Protein AF-A0A7C5WPY4-F1 (afdb_monomer_lite)

Radius of gyration: 27.89 Å; chains: 1; bounding box: 79×37×70 Å

Secondary structure (DSSP, 8-state):
-------------------PPPPP---------SSEEEEE--TT--SEEEEEEEEETTEEEEEEEETTTTEE-SS-SEEEE---SSS-S-------TTHHHH--

Structure (mmCIF, N/CA/C/O backbone):
data_AF-A0A7C5WPY4-F1
#
_entry.id   AF-A0A7C5WPY4-F1
#
loop_
_atom_site.group_PDB
_atom_site.id
_atom_site.type_symbol
_atom_site.label_atom_id
_atom_site.label_alt_id
_atom_site.label_comp_id
_atom_site.label_asym_id
_atom_site.label_entity_id
_atom_site.label_seq_id
_atom_site.pdbx_PDB_ins_code
_atom_site.Cartn_x
_atom_site.Cartn_y
_atom_site.Cartn_z
_atom_site.occupancy
_atom_site.B_iso_or_equiv
_atom_site.auth_seq_id
_atom_site.auth_comp_id
_atom_site.auth_asym_id
_atom_site.auth_atom_id
_atom_site.pdbx_PDB_model_num
ATOM 1 N N . MET A 1 1 ? -65.749 11.915 56.834 1.00 47.38 1 MET A N 1
ATOM 2 C CA . MET A 1 1 ? -66.134 12.862 55.763 1.00 47.38 1 MET A CA 1
ATOM 3 C C . MET A 1 1 ? -64.972 13.811 55.539 1.00 47.38 1 MET A C 1
ATOM 5 O O . MET A 1 1 ? -64.67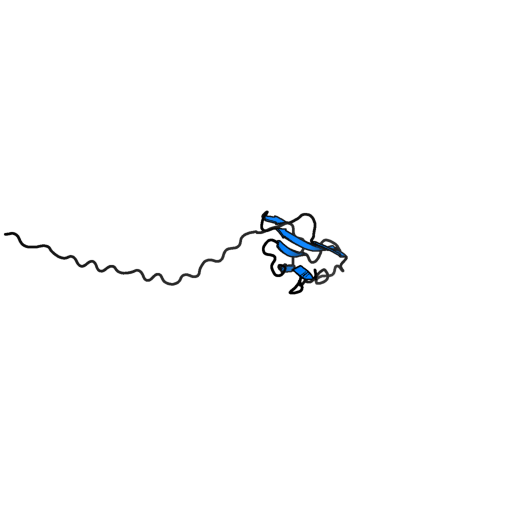8 14.554 56.456 1.00 47.38 1 MET A O 1
ATOM 9 N N . ASN A 1 2 ? -64.277 13.716 54.400 1.00 35.31 2 ASN A N 1
ATOM 10 C CA . ASN A 1 2 ? -63.643 14.848 53.713 1.00 35.31 2 ASN A CA 1
ATOM 11 C C . ASN A 1 2 ? -63.151 14.389 52.335 1.00 35.31 2 ASN A C 1
ATOM 13 O O . ASN A 1 2 ? -62.134 13.722 52.183 1.00 35.31 2 ASN A O 1
ATOM 17 N N . ARG A 1 3 ? -63.985 14.726 51.351 1.00 50.50 3 ARG A N 1
ATOM 18 C CA . ARG A 1 3 ? -63.739 14.723 49.908 1.00 50.50 3 ARG A CA 1
ATOM 19 C C . ARG A 1 3 ? -62.783 15.902 49.677 1.00 50.50 3 ARG A C 1
ATOM 21 O O . ARG A 1 3 ? -62.982 16.953 50.276 1.00 50.50 3 ARG A O 1
ATOM 28 N N . THR A 1 4 ? -61.714 15.813 48.901 1.00 49.97 4 THR A N 1
ATOM 29 C CA . THR A 1 4 ? -61.710 15.928 47.436 1.00 49.97 4 THR A CA 1
ATOM 30 C C . THR A 1 4 ? -60.226 15.895 47.041 1.00 49.97 4 THR A C 1
ATOM 32 O O . THR A 1 4 ? -59.456 16.654 47.625 1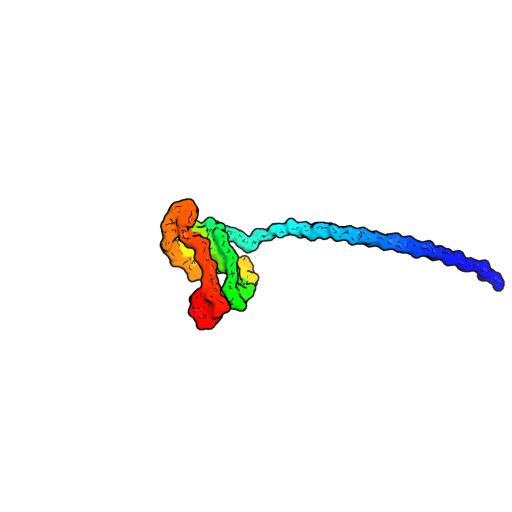.00 49.97 4 THR A O 1
ATOM 35 N N . LEU A 1 5 ? -59.801 15.053 46.094 1.00 46.09 5 LEU A N 1
ATOM 36 C CA . LEU A 1 5 ? -58.475 15.172 45.471 1.00 46.09 5 LEU A CA 1
ATOM 37 C C . LEU A 1 5 ? -58.656 15.651 44.029 1.00 46.09 5 LEU A C 1
ATOM 39 O O . LEU A 1 5 ? -59.303 14.985 43.224 1.00 46.09 5 LEU A O 1
ATOM 43 N N . CYS A 1 6 ? -58.096 16.824 43.733 1.00 45.16 6 CYS A N 1
ATOM 44 C CA . CYS A 1 6 ? -57.965 17.366 42.387 1.00 45.16 6 CYS A CA 1
ATOM 45 C C . CYS A 1 6 ? -56.985 16.503 41.584 1.00 45.16 6 CYS A C 1
ATOM 47 O O . CYS A 1 6 ? -55.814 16.397 41.946 1.00 45.16 6 CYS A O 1
ATOM 49 N N . ALA A 1 7 ? -57.446 15.907 40.486 1.00 47.69 7 ALA A N 1
ATOM 50 C CA . ALA A 1 7 ? -56.570 15.270 39.514 1.00 47.69 7 ALA A CA 1
ATOM 51 C C . ALA A 1 7 ? -55.988 16.349 38.589 1.00 47.69 7 ALA A C 1
ATOM 53 O O . ALA A 1 7 ? -56.710 16.966 37.808 1.00 47.69 7 ALA A O 1
ATOM 54 N N . VAL A 1 8 ? -54.682 16.594 38.695 1.00 50.81 8 VAL A N 1
ATOM 55 C CA . VAL A 1 8 ? -53.932 17.420 37.744 1.00 50.81 8 VAL A CA 1
ATOM 56 C C . VAL A 1 8 ? -53.517 16.516 36.588 1.00 50.81 8 VAL A C 1
ATOM 58 O O . VAL A 1 8 ? -52.711 15.605 36.763 1.00 50.81 8 VAL A O 1
ATOM 61 N N . ILE A 1 9 ? -54.086 16.743 35.406 1.00 56.25 9 ILE A N 1
ATOM 62 C CA . ILE A 1 9 ? -53.647 16.088 34.172 1.00 56.25 9 ILE A CA 1
ATOM 63 C C . ILE A 1 9 ? -52.380 16.811 33.701 1.00 56.25 9 ILE A C 1
ATOM 65 O O . ILE A 1 9 ? -52.445 17.934 33.207 1.00 56.25 9 ILE A O 1
ATOM 69 N N . MET A 1 10 ? -51.221 16.173 33.872 1.00 48.12 10 MET A N 1
ATOM 70 C CA . MET A 1 10 ? -49.978 16.584 33.217 1.00 48.12 10 MET A CA 1
ATOM 71 C C . MET A 1 10 ? -49.995 16.086 31.772 1.00 48.12 10 MET A C 1
ATOM 73 O O . MET A 1 10 ? -49.833 14.895 31.514 1.00 48.12 10 MET A O 1
ATOM 77 N N . VAL A 1 11 ? -50.179 17.001 30.822 1.00 60.91 11 VAL A N 1
ATOM 78 C CA . VAL A 1 11 ? -49.880 16.732 29.414 1.00 60.91 11 VAL A CA 1
ATOM 79 C C . VAL A 1 11 ? -48.367 16.838 29.249 1.00 60.91 11 VAL A C 1
ATOM 81 O O . VAL A 1 11 ? -47.807 17.932 29.251 1.00 60.91 11 VAL A O 1
ATOM 84 N N . ALA A 1 12 ? -47.694 15.695 29.137 1.00 57.25 12 ALA A N 1
ATOM 85 C CA . ALA A 1 12 ? -46.298 15.656 28.732 1.00 57.25 12 ALA A CA 1
ATOM 86 C C . ALA A 1 12 ? -46.216 15.989 27.234 1.00 57.25 12 ALA A C 1
ATOM 88 O O . ALA A 1 12 ? -46.564 15.170 26.384 1.00 57.25 12 ALA A O 1
ATOM 89 N N . ALA A 1 13 ? -45.779 17.205 26.905 1.00 61.78 13 ALA A N 1
ATOM 90 C CA . ALA A 1 13 ? -45.394 17.561 25.547 1.00 61.78 13 ALA A CA 1
ATOM 91 C C . ALA A 1 13 ? -44.102 16.805 25.201 1.00 61.78 13 ALA A C 1
ATOM 93 O O . ALA A 1 13 ? -43.012 17.194 25.616 1.00 61.78 13 ALA A O 1
ATOM 94 N N . GLY A 1 14 ? -44.229 15.683 24.490 1.00 57.97 14 GLY A N 1
ATOM 95 C CA . GLY A 1 14 ? -43.084 14.965 23.945 1.00 57.97 14 GLY A CA 1
ATOM 96 C C . GLY A 1 14 ? -42.357 15.851 22.938 1.00 57.97 14 GLY A C 1
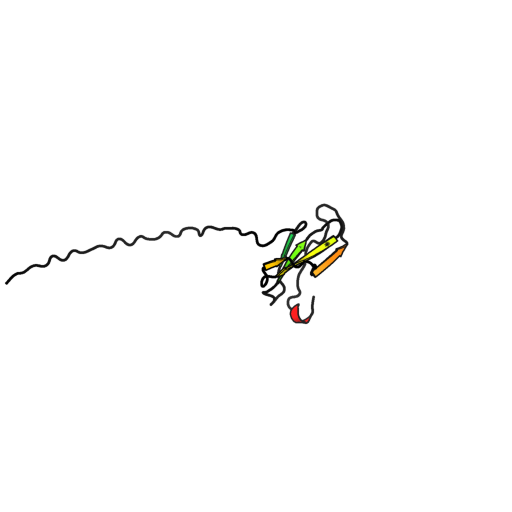ATOM 97 O O . GLY A 1 14 ? -42.942 16.274 21.941 1.00 57.97 14 GLY A O 1
ATOM 98 N N . THR A 1 15 ? -41.088 16.153 23.194 1.00 60.94 15 THR A N 1
ATOM 99 C CA . THR A 1 15 ? -40.224 16.790 22.204 1.00 60.94 15 THR A CA 1
ATOM 100 C C . THR A 1 15 ? -39.989 15.797 21.068 1.00 60.94 15 THR A C 1
ATOM 102 O O . THR A 1 15 ? -39.355 14.759 21.243 1.00 60.94 15 THR A O 1
ATOM 105 N N . LEU A 1 16 ? -40.516 16.098 19.880 1.00 56.50 16 LEU A N 1
ATOM 106 C CA . LEU A 1 16 ? -40.128 15.391 18.665 1.00 56.50 16 LEU A CA 1
ATOM 107 C C . LEU A 1 16 ? -38.683 15.793 18.354 1.00 56.50 16 LEU A C 1
ATOM 109 O O . LEU A 1 16 ? -38.424 16.886 17.843 1.00 56.50 16 LEU A O 1
ATOM 113 N N . ALA A 1 17 ? -37.732 14.933 18.717 1.00 63.72 17 ALA A N 1
ATOM 114 C CA . ALA A 1 17 ? -36.356 15.065 18.270 1.00 63.72 17 ALA A CA 1
ATOM 115 C C . ALA A 1 17 ? -36.348 14.963 16.737 1.00 63.72 17 ALA A C 1
ATOM 117 O O . ALA A 1 17 ? -36.620 13.909 16.164 1.00 63.72 17 ALA A O 1
ATOM 118 N N . HIS A 1 18 ? -36.101 16.092 16.077 1.00 61.66 18 HIS A N 1
ATOM 119 C CA . HIS A 1 18 ? -35.917 16.154 14.634 1.00 61.66 18 HIS A CA 1
ATOM 120 C C . HIS A 1 18 ? -34.561 15.525 14.288 1.00 61.66 18 HIS A C 1
ATOM 122 O O . HIS A 1 18 ? -33.577 15.759 14.991 1.00 61.66 18 HIS A O 1
ATOM 128 N N . GLY A 1 19 ? -34.515 14.718 13.224 1.00 62.81 19 GLY A N 1
ATOM 129 C CA . GLY A 1 19 ? -33.303 14.038 12.765 1.00 62.81 19 GLY A CA 1
ATOM 130 C C . GLY A 1 19 ? -32.190 15.029 12.425 1.00 62.81 19 GLY A C 1
ATOM 131 O O . GLY A 1 19 ? -32.221 15.668 11.377 1.00 62.81 19 GLY A O 1
ATOM 132 N N . GLY A 1 20 ? -31.217 15.164 13.324 1.00 71.19 20 GLY A N 1
ATOM 133 C CA . GLY A 1 20 ? -29.987 15.905 13.076 1.00 71.19 20 GLY A CA 1
ATOM 134 C C . GLY A 1 20 ? -29.012 15.068 12.252 1.00 71.19 20 GLY A C 1
ATOM 135 O O . GLY A 1 20 ? -28.854 13.872 12.495 1.00 71.19 20 GLY A O 1
ATOM 136 N N . THR A 1 21 ? -28.344 15.693 11.285 1.00 78.12 21 THR A N 1
ATOM 137 C CA . THR A 1 21 ? -27.218 15.085 10.570 1.00 78.12 21 THR A CA 1
ATOM 138 C C . THR A 1 21 ? -26.120 14.738 11.574 1.00 78.12 21 THR A C 1
ATOM 140 O O . THR A 1 21 ? -25.640 15.621 12.285 1.00 78.12 21 THR A O 1
ATOM 143 N N . ALA A 1 22 ? -25.718 13.465 11.641 1.00 84.25 22 ALA A N 1
ATOM 144 C CA . ALA A 1 22 ? -24.580 13.058 12.458 1.00 84.25 22 ALA A CA 1
ATOM 145 C C . ALA A 1 22 ? -23.319 13.804 11.973 1.00 84.25 22 ALA A C 1
ATOM 147 O O . ALA A 1 22 ? -23.027 13.764 10.773 1.00 84.25 22 ALA A O 1
ATOM 148 N N . PRO A 1 23 ? -22.587 14.511 12.854 1.00 86.38 23 PRO A N 1
ATOM 149 C CA . PRO A 1 23 ? -21.386 15.224 12.446 1.00 86.38 23 PRO A CA 1
ATOM 150 C C . PRO A 1 23 ? -20.322 14.223 11.987 1.00 86.38 23 PRO A C 1
ATOM 152 O O . PRO A 1 23 ? -20.038 13.244 12.675 1.00 86.38 23 PRO A O 1
ATOM 155 N N . LEU A 1 24 ? -19.731 14.481 10.820 1.00 92.69 24 LEU A N 1
ATOM 156 C CA . LEU A 1 24 ? -18.585 13.727 10.324 1.00 92.69 24 LEU A CA 1
ATOM 157 C C . LEU A 1 24 ? -17.300 14.363 10.857 1.00 92.69 24 LEU A C 1
ATOM 159 O O . LEU A 1 24 ? -17.133 15.582 10.799 1.00 92.69 24 LEU A O 1
ATOM 163 N N . GLY A 1 25 ? -16.400 13.526 11.363 1.00 93.50 25 GLY A N 1
ATOM 164 C CA . GLY A 1 25 ? -15.069 13.916 11.816 1.00 93.50 25 GLY A CA 1
ATOM 165 C C . GLY A 1 25 ? -13.986 13.130 11.087 1.00 93.50 25 GLY A C 1
ATOM 166 O O . GLY A 1 25 ? -14.260 12.123 10.436 1.00 93.50 25 GLY A O 1
ATOM 167 N N . THR A 1 26 ? -12.748 13.596 11.207 1.00 95.12 26 THR A N 1
ATOM 168 C CA . THR A 1 26 ? -11.565 12.919 10.669 1.00 95.12 26 THR A CA 1
ATOM 169 C C . THR A 1 26 ? -10.547 12.716 11.775 1.00 95.12 26 THR A C 1
ATOM 171 O O . THR A 1 26 ? -10.317 13.626 12.570 1.00 95.12 26 THR A O 1
ATOM 174 N N . GLU A 1 27 ? -9.889 11.565 11.771 1.00 95.50 27 GLU A N 1
ATOM 175 C CA . GLU A 1 27 ? -8.779 11.249 12.663 1.00 95.50 27 GLU A CA 1
ATOM 176 C C . GLU A 1 27 ? -7.534 10.926 11.835 1.00 95.50 27 GLU A C 1
ATOM 178 O O . GLU A 1 27 ? -7.615 10.299 10.775 1.00 95.50 27 GLU A O 1
ATOM 183 N N . LEU A 1 28 ? -6.371 11.377 12.306 1.00 96.00 28 LEU A N 1
ATOM 184 C CA . LEU A 1 28 ? -5.105 11.027 11.679 1.00 96.00 28 LEU A CA 1
ATOM 185 C C . LEU A 1 28 ? -4.730 9.589 12.054 1.00 96.00 28 LEU A C 1
ATOM 187 O O . LEU A 1 28 ? -4.273 9.343 13.163 1.00 96.00 28 LEU A O 1
ATOM 191 N N . VAL A 1 29 ? -4.864 8.662 11.104 1.00 96.31 29 VAL A N 1
ATOM 192 C CA . VAL A 1 29 ? -4.517 7.243 11.309 1.00 96.31 29 VAL A CA 1
ATOM 193 C C . VAL A 1 29 ? -3.004 7.014 11.256 1.00 96.31 29 VAL A C 1
ATOM 195 O O . VAL A 1 29 ? -2.440 6.292 12.072 1.00 96.31 29 VAL A O 1
ATOM 198 N N . THR A 1 3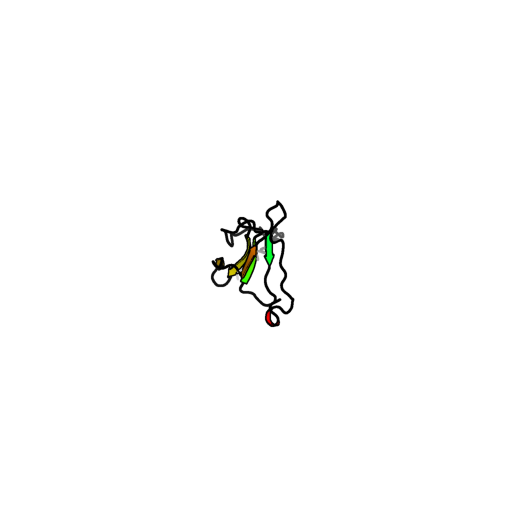0 ? -2.316 7.618 10.283 1.00 97.44 30 THR A N 1
ATOM 199 C CA . THR A 1 30 ? -0.862 7.488 10.142 1.00 97.44 30 THR A CA 1
ATOM 200 C C . THR A 1 30 ? -0.261 8.638 9.334 1.00 97.44 30 THR A C 1
ATOM 202 O O . THR A 1 30 ? -0.963 9.338 8.602 1.00 97.44 30 THR A O 1
ATOM 205 N N . SER A 1 31 ? 1.049 8.840 9.461 1.00 96.94 31 SER A N 1
ATOM 206 C CA . SER A 1 31 ? 1.821 9.851 8.727 1.00 96.94 31 SER A CA 1
ATOM 207 C C . SER A 1 31 ? 3.168 9.274 8.264 1.00 96.94 31 SER A C 1
ATOM 209 O O . SER A 1 31 ? 3.446 8.095 8.466 1.00 96.94 31 SER A O 1
ATOM 211 N N . GLY A 1 32 ? 4.004 10.079 7.599 1.00 96.25 32 GLY A N 1
ATOM 212 C CA . GLY A 1 32 ? 5.316 9.630 7.107 1.00 96.25 32 GLY A CA 1
ATOM 213 C C . GLY A 1 32 ? 5.285 8.866 5.776 1.00 96.25 32 GLY A C 1
ATOM 214 O O . GLY A 1 32 ? 6.292 8.276 5.391 1.00 96.25 32 GLY A O 1
ATOM 215 N N . LEU A 1 33 ? 4.154 8.893 5.065 1.00 98.25 33 LEU A N 1
ATOM 216 C CA . LEU A 1 33 ? 3.997 8.304 3.735 1.00 98.25 33 LEU A CA 1
ATOM 217 C C . LEU A 1 33 ? 4.539 9.230 2.633 1.00 98.25 33 LEU A C 1
ATOM 219 O O . LEU A 1 33 ? 4.424 10.455 2.712 1.00 98.25 33 LEU A O 1
ATOM 223 N N . ALA A 1 34 ? 5.068 8.649 1.560 1.00 97.88 34 ALA A N 1
ATOM 224 C CA . ALA A 1 34 ? 5.556 9.353 0.379 1.00 97.88 34 ALA A CA 1
ATOM 225 C C . ALA A 1 34 ? 4.563 9.237 -0.787 1.00 97.88 34 ALA A C 1
ATOM 227 O O . ALA A 1 34 ? 4.445 8.185 -1.411 1.00 97.88 34 ALA A O 1
ATOM 228 N N . ARG A 1 35 ? 3.882 10.342 -1.126 1.00 97.56 35 ARG A N 1
ATOM 229 C CA . ARG A 1 35 ? 2.913 10.415 -2.243 1.00 97.56 35 ARG A CA 1
ATOM 230 C C . ARG A 1 35 ? 1.897 9.246 -2.226 1.00 97.56 35 ARG A C 1
ATOM 232 O O . ARG A 1 35 ? 1.836 8.496 -3.206 1.00 97.56 35 ARG A O 1
ATOM 239 N N . PRO A 1 36 ? 1.147 9.038 -1.123 1.00 97.94 36 PRO A N 1
ATOM 240 C CA . PRO A 1 36 ? 0.148 7.973 -1.057 1.00 97.94 36 PRO A CA 1
ATOM 241 C C . PRO A 1 36 ? -0.971 8.229 -2.075 1.00 97.94 36 PRO A C 1
ATOM 243 O O . PRO A 1 36 ? -1.405 9.370 -2.229 1.00 97.94 36 PRO A O 1
ATOM 246 N N . LEU A 1 37 ? -1.425 7.183 -2.769 1.00 97.06 37 LEU A N 1
ATOM 247 C CA . LEU A 1 37 ? -2.426 7.309 -3.843 1.00 97.06 37 LEU A CA 1
ATOM 248 C C . LEU A 1 37 ? -3.629 6.369 -3.701 1.00 97.06 37 LEU A C 1
ATOM 250 O O . LEU A 1 37 ? -4.698 6.669 -4.220 1.00 97.06 37 LEU A O 1
ATOM 254 N N . TYR A 1 38 ? -3.465 5.229 -3.026 1.00 98.31 38 TYR A N 1
ATOM 255 C CA . TYR A 1 38 ? -4.515 4.225 -2.882 1.00 98.31 38 TYR A CA 1
ATOM 256 C C . TYR A 1 38 ? -4.333 3.426 -1.594 1.00 98.31 38 TYR A C 1
ATOM 258 O O . TYR A 1 38 ? -3.209 3.241 -1.124 1.00 98.31 38 TYR A O 1
ATOM 266 N N . VAL A 1 39 ? -5.446 2.960 -1.032 1.00 98.06 39 VAL A N 1
ATOM 267 C CA . VAL A 1 39 ? -5.498 2.137 0.176 1.00 98.06 39 VAL A CA 1
ATOM 268 C C . VAL A 1 39 ? -6.458 0.979 -0.068 1.00 98.06 39 VAL A C 1
ATOM 270 O O . VAL A 1 39 ? -7.537 1.177 -0.625 1.00 98.06 39 VAL A O 1
ATOM 273 N N . THR A 1 40 ? -6.064 -0.226 0.337 1.00 98.00 40 THR A N 1
ATOM 274 C CA . THR A 1 40 ? -6.879 -1.439 0.211 1.00 98.00 40 THR A CA 1
ATOM 275 C C . THR A 1 40 ? -6.521 -2.461 1.292 1.00 98.00 40 THR A C 1
ATOM 277 O O . THR A 1 40 ? -5.631 -2.226 2.111 1.00 98.00 40 THR A O 1
ATOM 280 N N . HIS A 1 41 ? -7.202 -3.602 1.299 1.00 98.06 41 HIS A N 1
ATOM 281 C CA . HIS A 1 41 ? -6.893 -4.743 2.155 1.00 98.06 41 HIS A CA 1
ATOM 282 C C . HIS A 1 41 ? -7.023 -6.049 1.363 1.00 98.06 41 HIS A C 1
ATOM 284 O O . HIS A 1 41 ? -7.693 -6.097 0.328 1.00 98.06 41 HIS A O 1
ATOM 290 N N . ALA A 1 42 ? -6.363 -7.109 1.829 1.00 98.38 42 ALA A N 1
ATOM 291 C CA . ALA A 1 42 ? -6.518 -8.428 1.229 1.00 98.38 42 ALA A CA 1
ATOM 292 C C . ALA A 1 42 ? -7.843 -9.078 1.678 1.00 98.38 42 ALA A C 1
ATOM 294 O O . ALA A 1 42 ? -8.261 -8.880 2.824 1.00 98.38 42 ALA A O 1
ATOM 295 N N . PRO A 1 43 ? -8.514 -9.874 0.824 1.00 98.31 43 PRO A N 1
ATOM 296 C CA . PRO A 1 43 ? -9.706 -10.618 1.224 1.00 98.31 43 PRO A CA 1
ATOM 297 C C . PRO A 1 43 ? -9.446 -11.488 2.462 1.00 98.31 43 PRO A C 1
ATOM 299 O O . PRO A 1 43 ? -8.511 -12.286 2.478 1.00 98.31 43 PRO A O 1
ATOM 302 N N . GLY A 1 44 ? -10.273 -11.324 3.498 1.00 97.62 44 GLY A N 1
ATOM 303 C CA . GLY A 1 44 ? -10.156 -12.060 4.764 1.00 97.62 44 GLY A CA 1
ATOM 304 C C . GLY A 1 44 ? -9.061 -11.568 5.719 1.00 97.62 44 GLY A C 1
ATOM 305 O O . GLY A 1 44 ? -8.950 -12.105 6.816 1.00 97.62 44 GLY A O 1
ATOM 306 N N . ASP A 1 45 ? -8.282 -10.554 5.339 1.00 97.81 45 ASP A N 1
ATOM 307 C CA . ASP A 1 45 ? -7.312 -9.893 6.211 1.00 97.81 45 ASP A CA 1
ATOM 308 C C . ASP A 1 45 ? -7.952 -8.647 6.834 1.00 97.81 45 ASP A C 1
ATOM 310 O O . ASP A 1 45 ? -8.260 -7.680 6.131 1.00 97.81 45 ASP A O 1
ATOM 314 N N . PHE A 1 46 ? -8.185 -8.699 8.146 1.00 97.12 46 PHE A N 1
ATOM 315 C CA . PHE A 1 46 ? -8.778 -7.609 8.931 1.00 97.12 46 PHE A CA 1
ATOM 316 C C . PHE A 1 46 ? -7.749 -6.858 9.776 1.00 97.12 46 PHE A C 1
ATOM 318 O O . PHE A 1 46 ? -8.102 -5.907 10.469 1.00 97.12 46 PHE A O 1
ATOM 325 N N . ASP A 1 47 ? -6.489 -7.279 9.713 1.00 98.19 47 ASP A N 1
ATOM 326 C CA . ASP A 1 47 ? -5.423 -6.806 10.590 1.00 98.19 47 ASP A CA 1
ATOM 327 C C . ASP A 1 47 ? -4.505 -5.811 9.881 1.00 98.19 47 ASP A C 1
ATOM 329 O O . ASP A 1 47 ? -3.805 -5.024 10.525 1.00 98.19 47 ASP A O 1
ATOM 333 N N . ARG A 1 48 ? -4.478 -5.842 8.543 1.00 98.38 48 ARG A N 1
ATOM 334 C CA . ARG A 1 48 ? -3.533 -5.065 7.741 1.00 98.38 48 ARG A CA 1
ATOM 335 C C . ARG A 1 48 ? -4.221 -4.219 6.687 1.00 98.38 48 ARG A C 1
ATOM 337 O O . ARG A 1 48 ? -5.020 -4.693 5.881 1.00 98.38 48 ARG A O 1
ATOM 344 N N . ILE A 1 49 ? -3.788 -2.967 6.624 1.00 98.44 49 ILE A N 1
ATOM 345 C CA . ILE A 1 49 ? -4.126 -2.026 5.563 1.00 98.44 49 ILE A CA 1
ATOM 346 C C . ILE A 1 49 ? -2.905 -1.830 4.667 1.00 98.44 49 ILE A C 1
ATOM 348 O O . ILE A 1 49 ? -1.814 -1.506 5.140 1.00 98.44 49 ILE A O 1
ATOM 352 N N . PHE A 1 50 ? -3.092 -2.000 3.362 1.00 98.75 50 PHE A N 1
ATOM 353 C CA . PHE A 1 50 ? -2.053 -1.837 2.353 1.00 98.75 50 PHE A CA 1
ATOM 354 C C . PHE A 1 50 ? -2.190 -0.468 1.698 1.00 98.75 50 PHE A C 1
ATOM 356 O O . PHE A 1 50 ? -3.241 -0.127 1.155 1.00 98.75 50 PHE A O 1
ATOM 363 N N . ILE A 1 51 ? -1.119 0.317 1.747 1.00 98.81 51 ILE A N 1
ATOM 364 C CA . ILE A 1 51 ? -1.083 1.700 1.270 1.00 98.81 51 ILE A CA 1
ATOM 365 C C . ILE A 1 51 ? -0.101 1.784 0.107 1.00 98.81 51 ILE A C 1
ATOM 367 O O . ILE A 1 51 ? 1.081 1.468 0.256 1.00 98.81 51 ILE A O 1
ATOM 371 N N . VAL A 1 52 ? -0.576 2.232 -1.050 1.00 98.81 52 VAL A N 1
ATOM 372 C CA . VAL A 1 52 ? 0.240 2.421 -2.249 1.00 98.81 52 VAL A CA 1
ATOM 373 C C . VAL A 1 52 ? 0.896 3.800 -2.208 1.00 98.81 52 VAL A C 1
ATOM 375 O O . VAL A 1 52 ? 0.216 4.826 -2.255 1.00 98.81 52 VAL A O 1
ATOM 378 N N . GLU A 1 53 ? 2.225 3.820 -2.162 1.00 98.75 53 GLU A N 1
ATOM 379 C CA . GLU A 1 53 ? 3.060 5.009 -2.336 1.00 98.75 53 GLU A CA 1
ATOM 380 C C . GLU A 1 53 ? 3.523 5.096 -3.791 1.00 98.75 53 GLU A C 1
ATOM 382 O O . GLU A 1 53 ? 4.211 4.195 -4.287 1.00 98.75 53 GLU A O 1
ATOM 387 N N . GLN A 1 54 ? 3.194 6.200 -4.471 1.00 98.62 54 GLN A N 1
ATOM 388 C CA . GLN A 1 54 ? 3.486 6.350 -5.898 1.00 98.62 54 GLN A CA 1
ATOM 389 C C . GLN A 1 54 ? 4.988 6.258 -6.167 1.00 98.62 54 GLN A C 1
ATOM 391 O O . GLN A 1 54 ? 5.423 5.509 -7.046 1.00 98.62 54 GLN A O 1
ATOM 396 N N . ARG A 1 55 ? 5.770 7.035 -5.399 1.00 98.31 55 ARG A N 1
ATOM 397 C CA . ARG A 1 55 ? 7.230 6.940 -5.318 1.00 98.31 55 ARG A CA 1
ATOM 398 C C . ARG A 1 55 ? 7.838 7.802 -4.212 1.00 98.31 55 ARG A C 1
ATOM 400 O O . ARG A 1 55 ? 7.389 8.919 -3.960 1.00 98.31 55 ARG A O 1
ATOM 407 N N . SER A 1 56 ? 8.970 7.340 -3.691 1.00 97.56 56 SER A N 1
ATOM 408 C CA . SER A 1 56 ? 10.008 8.150 -3.046 1.00 97.56 56 SER A CA 1
ATOM 409 C C . SER A 1 56 ? 11.277 8.061 -3.899 1.00 97.56 56 SER A C 1
ATOM 411 O O . SER A 1 56 ? 11.791 6.969 -4.145 1.00 97.56 56 SER A O 1
ATOM 413 N N . GLY A 1 57 ? 11.735 9.188 -4.454 1.00 97.00 57 GLY A N 1
ATOM 414 C CA . GLY A 1 57 ? 12.747 9.170 -5.516 1.00 97.00 57 GLY A CA 1
ATOM 415 C C . GLY A 1 57 ? 12.251 8.386 -6.739 1.00 97.00 57 GLY A C 1
ATOM 416 O O . GLY A 1 57 ? 11.223 8.745 -7.317 1.00 97.00 57 GLY A O 1
ATOM 417 N N . SER A 1 58 ? 12.962 7.319 -7.106 1.00 97.94 58 SER A N 1
ATOM 418 C CA . SER A 1 58 ? 12.627 6.367 -8.182 1.00 97.94 58 SER A CA 1
ATOM 419 C C . SER A 1 58 ? 12.074 5.030 -7.669 1.00 97.94 58 SER A C 1
ATOM 421 O O . SER A 1 58 ? 12.078 4.041 -8.398 1.00 97.94 58 SER A O 1
ATOM 423 N N . THR A 1 59 ? 11.625 4.966 -6.411 1.00 98.62 59 THR A N 1
ATOM 424 C CA . THR A 1 59 ? 11.127 3.729 -5.787 1.00 98.62 59 THR A CA 1
ATOM 425 C C . THR A 1 59 ? 9.647 3.846 -5.441 1.00 98.62 59 THR A C 1
ATOM 427 O O . THR A 1 59 ? 9.294 4.657 -4.586 1.00 98.62 59 THR A O 1
ATOM 430 N N . GLY A 1 60 ? 8.798 3.030 -6.068 1.00 98.50 60 GLY A N 1
ATOM 431 C CA . GLY A 1 60 ? 7.398 2.819 -5.680 1.00 98.50 60 GLY A CA 1
ATOM 432 C C . GLY A 1 60 ? 7.298 1.774 -4.568 1.00 98.50 60 GLY A C 1
ATOM 433 O O . GLY A 1 60 ? 8.108 0.841 -4.526 1.00 98.50 60 GLY A O 1
ATOM 434 N N . ARG A 1 61 ? 6.348 1.936 -3.641 1.00 98.75 61 ARG A N 1
ATOM 435 C CA . ARG A 1 61 ? 6.234 1.058 -2.465 1.00 98.75 61 ARG A CA 1
ATOM 436 C C . ARG A 1 61 ? 4.789 0.715 -2.139 1.00 98.75 61 ARG A C 1
ATOM 438 O O . ARG A 1 61 ? 3.893 1.529 -2.329 1.00 98.75 61 ARG A O 1
ATOM 445 N N . ILE A 1 62 ? 4.592 -0.468 -1.568 1.00 98.75 62 ILE A N 1
ATOM 446 C CA . ILE A 1 62 ? 3.369 -0.813 -0.838 1.00 98.75 62 ILE A CA 1
ATOM 447 C C . ILE A 1 62 ? 3.743 -0.880 0.640 1.00 98.75 62 ILE A C 1
ATOM 449 O O . ILE A 1 62 ? 4.586 -1.689 1.035 1.00 98.75 62 ILE A O 1
ATOM 453 N N . ARG A 1 63 ? 3.161 -0.002 1.455 1.00 98.75 63 ARG A N 1
ATOM 454 C CA . ARG A 1 63 ? 3.337 0.025 2.912 1.00 98.75 63 ARG A CA 1
ATOM 455 C C . ARG A 1 63 ? 2.224 -0.772 3.581 1.00 98.75 63 ARG A C 1
ATOM 457 O O . ARG A 1 63 ? 1.133 -0.879 3.032 1.00 98.75 63 ARG A O 1
ATOM 464 N N . ILE A 1 64 ? 2.503 -1.291 4.771 1.00 98.75 64 ILE A N 1
ATOM 465 C CA . ILE A 1 64 ? 1.499 -1.925 5.626 1.00 98.75 64 ILE A CA 1
ATOM 466 C C . ILE A 1 64 ? 1.309 -1.047 6.856 1.00 98.75 64 ILE A C 1
ATOM 468 O O . ILE A 1 64 ? 2.283 -0.739 7.548 1.00 98.75 64 ILE A O 1
ATOM 472 N N . PHE A 1 65 ? 0.066 -0.665 7.118 1.00 98.69 65 PHE A N 1
ATOM 473 C CA . PHE A 1 65 ? -0.363 -0.194 8.425 1.00 98.69 65 PHE A CA 1
ATOM 474 C C . PHE A 1 65 ? -1.022 -1.359 9.163 1.00 98.69 65 PHE A C 1
ATOM 476 O O . PHE A 1 65 ? -1.957 -1.976 8.651 1.00 98.69 65 PHE A O 1
ATOM 483 N N . ASP A 1 66 ? -0.481 -1.685 10.328 1.00 98.44 66 ASP A N 1
ATOM 484 C CA . ASP A 1 66 ? -0.933 -2.779 11.179 1.00 98.44 66 ASP A CA 1
ATOM 485 C C . ASP A 1 66 ? -1.951 -2.236 12.191 1.00 98.44 66 ASP A C 1
ATOM 487 O O . ASP A 1 66 ? -1.631 -1.361 13.002 1.00 98.44 66 ASP A O 1
ATOM 491 N N . LEU A 1 67 ? -3.185 -2.737 12.115 1.00 97.88 67 LEU A N 1
ATOM 492 C CA . LEU A 1 67 ? -4.314 -2.284 12.930 1.00 97.88 67 LEU A CA 1
ATOM 493 C C . LEU A 1 67 ? -4.250 -2.803 14.372 1.00 97.88 67 LEU A C 1
ATOM 495 O O . LEU A 1 67 ? -4.799 -2.171 15.271 1.00 97.88 67 LEU A O 1
ATOM 499 N N . ASN A 1 68 ? -3.547 -3.911 14.614 1.00 97.88 68 ASN A N 1
ATOM 500 C CA . ASN A 1 68 ? -3.391 -4.478 15.953 1.00 97.88 68 ASN A CA 1
ATOM 501 C C . ASN A 1 68 ? -2.440 -3.637 16.807 1.00 97.88 68 ASN A C 1
ATOM 503 O O . ASN A 1 68 ? -2.671 -3.412 17.995 1.00 97.88 68 ASN A O 1
ATOM 507 N N . THR A 1 69 ? -1.364 -3.155 16.193 1.00 97.88 69 THR A N 1
ATOM 508 C CA . THR A 1 69 ? -0.334 -2.345 16.853 1.00 97.88 69 THR A CA 1
ATOM 509 C C . THR A 1 69 ? -0.533 -0.844 16.654 1.00 97.88 69 THR A C 1
ATOM 511 O O . THR A 1 69 ? 0.084 -0.062 17.373 1.00 97.88 69 THR A O 1
ATOM 514 N N . ASN A 1 70 ? -1.395 -0.433 15.717 1.00 97.38 70 ASN A N 1
ATOM 515 C CA . ASN A 1 70 ? -1.563 0.952 15.264 1.00 97.38 70 ASN A CA 1
ATOM 516 C C . ASN A 1 70 ? -0.251 1.569 14.761 1.00 97.38 70 ASN A C 1
ATOM 518 O O . ASN A 1 70 ? 0.091 2.711 15.079 1.00 97.38 70 ASN A O 1
ATOM 522 N N . THR A 1 71 ? 0.514 0.803 13.980 1.00 98.06 71 THR A N 1
ATOM 523 C CA . THR A 1 71 ? 1.821 1.246 13.483 1.00 98.06 71 THR A CA 1
ATOM 524 C C . THR A 1 71 ? 1.972 1.080 11.977 1.00 98.06 71 THR A C 1
ATOM 526 O O . THR A 1 71 ? 1.504 0.121 11.368 1.00 98.06 71 THR A O 1
ATOM 529 N N . LEU A 1 72 ? 2.678 2.031 11.359 1.00 98.50 72 LEU A N 1
ATOM 530 C CA . LEU A 1 72 ? 3.176 1.874 9.997 1.00 98.50 72 LEU A CA 1
ATOM 531 C C . LEU A 1 72 ? 4.436 1.009 10.049 1.00 98.50 72 LEU A C 1
ATOM 533 O O . LEU A 1 72 ? 5.461 1.439 10.584 1.00 98.50 72 LEU A O 1
ATOM 537 N N . LEU A 1 73 ? 4.378 -0.193 9.478 1.00 98.38 73 LEU A N 1
ATOM 538 C CA . LEU A 1 73 ? 5.508 -1.115 9.525 1.00 98.38 73 LEU A CA 1
ATOM 539 C C . LEU A 1 73 ? 6.728 -0.512 8.805 1.00 98.38 73 LEU A C 1
ATOM 541 O O . LEU A 1 73 ? 6.568 0.108 7.746 1.00 98.38 73 LEU A O 1
ATOM 545 N N . PRO A 1 74 ? 7.956 -0.675 9.341 1.00 97.00 74 PRO A N 1
ATOM 546 C CA . PRO A 1 74 ? 9.156 -0.062 8.768 1.00 97.00 74 PRO A CA 1
ATOM 547 C C . PRO A 1 74 ? 9.517 -0.667 7.406 1.00 97.00 74 PRO A C 1
ATOM 549 O O . PRO A 1 74 ? 9.869 0.070 6.476 1.00 97.00 74 PRO A O 1
ATOM 552 N N . THR A 1 75 ? 9.371 -1.987 7.277 1.00 98.06 75 THR A N 1
ATOM 553 C CA . THR A 1 75 ? 9.613 -2.741 6.046 1.00 98.06 75 THR A CA 1
ATOM 554 C C . THR A 1 75 ? 8.380 -2.677 5.142 1.00 98.06 75 THR A C 1
ATOM 556 O O . THR A 1 75 ? 7.292 -3.050 5.581 1.00 98.06 75 THR A O 1
ATOM 559 N N . PRO A 1 76 ? 8.507 -2.215 3.885 1.00 98.25 76 PRO A N 1
ATOM 560 C CA . PRO A 1 76 ? 7.397 -2.247 2.941 1.00 98.25 76 PRO A CA 1
ATOM 561 C C . PRO A 1 76 ? 7.066 -3.689 2.526 1.00 98.25 76 PRO A C 1
ATOM 563 O O . PRO A 1 76 ? 7.950 -4.540 2.470 1.00 98.25 76 PRO A O 1
ATOM 566 N N . PHE A 1 77 ? 5.807 -3.939 2.164 1.00 98.44 77 PHE A N 1
ATOM 567 C CA . PHE A 1 77 ? 5.376 -5.199 1.548 1.00 98.44 77 PHE A CA 1
ATOM 568 C C . PHE A 1 77 ? 6.026 -5.412 0.177 1.00 98.44 77 PHE A C 1
ATOM 570 O O . PHE A 1 77 ? 6.476 -6.506 -0.147 1.00 98.44 77 PHE A O 1
ATOM 577 N N . LEU A 1 78 ? 6.101 -4.341 -0.617 1.00 98.50 78 LEU A N 1
ATOM 578 C CA . LEU A 1 78 ? 6.712 -4.328 -1.942 1.00 98.50 78 LEU A CA 1
ATOM 579 C C . LEU A 1 78 ? 7.544 -3.058 -2.105 1.00 98.50 78 LEU A C 1
ATOM 581 O O . LEU A 1 78 ? 7.125 -1.978 -1.687 1.00 98.50 78 LEU A O 1
ATOM 585 N N . SER A 1 79 ? 8.695 -3.178 -2.760 1.00 98.44 79 SER A N 1
ATOM 586 C CA . SER A 1 79 ? 9.530 -2.053 -3.175 1.00 98.44 79 SER A CA 1
ATOM 587 C C . SER A 1 79 ? 10.047 -2.316 -4.583 1.00 98.44 79 SER A C 1
ATOM 589 O O . SER A 1 79 ? 10.699 -3.333 -4.813 1.00 98.44 79 SER A O 1
ATOM 591 N N . VAL A 1 80 ? 9.760 -1.417 -5.523 1.00 98.38 80 VAL A N 1
ATOM 592 C CA . VAL A 1 80 ? 10.098 -1.587 -6.946 1.00 98.38 80 VAL A CA 1
ATOM 593 C C . VAL A 1 80 ? 10.615 -0.289 -7.555 1.00 98.38 80 VAL A C 1
ATOM 595 O O . VAL A 1 80 ? 10.191 0.803 -7.175 1.00 98.38 80 VAL A O 1
ATOM 598 N N . SER A 1 81 ? 11.535 -0.394 -8.514 1.00 98.62 81 SER A N 1
ATOM 599 C CA . SER A 1 81 ? 11.989 0.757 -9.298 1.00 98.62 81 SER A CA 1
ATOM 600 C C . SER A 1 81 ? 10.909 1.197 -10.285 1.00 98.62 81 SER A C 1
ATOM 602 O O . SER A 1 81 ? 10.282 0.363 -10.935 1.00 98.62 81 SER A O 1
ATOM 604 N N . VAL A 1 82 ? 10.700 2.507 -10.406 1.00 98.50 82 VAL A N 1
ATOM 605 C CA . VAL A 1 82 ? 9.646 3.100 -11.241 1.00 98.50 82 VAL A CA 1
ATOM 606 C C . VAL A 1 82 ? 10.141 4.349 -11.975 1.00 98.50 82 VAL A C 1
ATOM 608 O O . VAL A 1 82 ? 11.085 5.013 -11.541 1.00 98.50 82 VAL A O 1
ATOM 611 N N . SER A 1 83 ? 9.476 4.701 -13.077 1.00 98.12 83 SER A N 1
ATOM 612 C CA . SER A 1 83 ? 9.675 5.977 -13.779 1.00 98.12 83 SER A CA 1
ATOM 613 C C . SER A 1 83 ? 9.140 7.167 -12.964 1.00 98.12 83 SER A C 1
ATOM 615 O O . SER A 1 83 ? 8.298 6.999 -12.082 1.00 98.12 83 SER A O 1
ATOM 617 N N . THR A 1 84 ? 9.643 8.380 -13.231 1.00 95.44 84 THR A N 1
ATOM 618 C CA . THR A 1 84 ? 9.544 9.512 -12.286 1.00 95.44 84 THR A CA 1
ATOM 619 C C . THR A 1 84 ? 8.813 10.769 -12.781 1.00 95.44 84 THR A C 1
ATOM 621 O O . THR A 1 84 ? 8.928 11.823 -12.152 1.00 95.44 84 THR A O 1
ATOM 624 N N . GLY A 1 85 ? 7.987 10.685 -13.821 1.00 94.38 85 GLY A N 1
ATOM 625 C CA . GLY A 1 85 ? 7.065 11.753 -14.233 1.00 94.38 85 GLY A CA 1
ATOM 626 C C . GLY A 1 85 ? 5.961 12.105 -13.217 1.00 94.38 85 GLY A C 1
ATOM 627 O O . GLY A 1 85 ? 5.966 11.649 -12.070 1.00 94.38 85 GLY A O 1
ATOM 628 N N . SER A 1 86 ? 5.015 12.949 -13.649 1.00 93.94 86 SER A N 1
ATOM 629 C CA . SER A 1 86 ? 3.916 13.445 -12.801 1.00 93.94 86 SER A CA 1
ATOM 630 C C . SER A 1 86 ? 3.019 12.303 -12.311 1.00 93.94 86 SER A C 1
ATOM 632 O O . SER A 1 86 ? 3.013 11.988 -11.120 1.00 93.94 86 SER A O 1
ATOM 634 N N . GLU A 1 87 ? 2.358 11.625 -13.253 1.00 96.44 87 GLU A N 1
ATOM 635 C CA . GLU A 1 87 ? 1.490 10.463 -13.021 1.00 96.44 87 GLU A CA 1
ATOM 636 C C . GLU A 1 87 ? 2.230 9.131 -13.206 1.00 96.44 87 GLU A C 1
ATOM 638 O O . GLU A 1 87 ? 1.612 8.080 -13.284 1.00 96.44 87 GLU A O 1
ATOM 643 N N . GLN A 1 88 ? 3.561 9.155 -13.305 1.00 98.12 88 GLN A N 1
ATOM 644 C CA . GLN A 1 88 ? 4.362 7.935 -13.376 1.00 98.12 88 GLN A CA 1
ATOM 645 C C . GLN A 1 88 ? 4.771 7.486 -11.973 1.00 98.12 88 GLN A C 1
ATOM 647 O O . GLN A 1 88 ? 5.035 8.301 -11.084 1.00 98.12 88 GLN A O 1
ATOM 652 N N . GLY A 1 89 ? 4.865 6.175 -11.798 1.00 98.38 89 GLY A N 1
ATOM 653 C CA . GLY A 1 89 ? 5.205 5.543 -10.535 1.00 98.38 89 GLY A CA 1
ATOM 654 C C . GLY A 1 89 ? 4.501 4.200 -10.407 1.00 98.38 89 GLY A C 1
ATOM 655 O O . GLY A 1 89 ? 4.032 3.641 -11.398 1.00 98.38 89 GLY A O 1
ATOM 656 N N . LEU A 1 90 ? 4.389 3.706 -9.179 1.00 98.38 90 LEU A N 1
ATOM 657 C CA . LEU A 1 90 ? 3.422 2.662 -8.859 1.00 98.38 90 LEU A CA 1
ATOM 658 C C . LEU A 1 90 ? 2.031 3.308 -8.833 1.00 98.38 90 LEU A C 1
ATOM 660 O O . LEU A 1 90 ? 1.873 4.326 -8.172 1.00 98.38 90 LEU A O 1
ATOM 664 N N . LEU A 1 91 ? 1.050 2.770 -9.562 1.00 97.81 91 LEU A N 1
ATOM 665 C CA . LEU A 1 91 ? -0.258 3.432 -9.746 1.00 97.81 91 LEU A CA 1
ATOM 666 C C . LEU A 1 91 ? -1.439 2.667 -9.167 1.00 97.81 91 LEU A C 1
ATOM 668 O O . LEU A 1 91 ? -2.536 3.203 -9.070 1.00 97.81 91 LEU A O 1
ATOM 672 N N . GLY A 1 92 ? -1.229 1.420 -8.772 1.00 96.56 92 GLY A N 1
ATOM 673 C CA . GLY A 1 92 ? -2.292 0.613 -8.218 1.00 96.56 92 GLY A CA 1
ATOM 674 C C . GLY A 1 92 ? -1.799 -0.756 -7.808 1.00 96.56 92 GLY A C 1
ATOM 675 O O . GLY A 1 92 ? -0.666 -1.151 -8.089 1.00 96.56 92 GLY A O 1
ATOM 676 N N . MET A 1 93 ? -2.689 -1.461 -7.132 1.00 97.62 93 MET A N 1
ATOM 677 C CA . MET A 1 93 ? -2.554 -2.863 -6.784 1.00 97.62 93 MET A CA 1
ATOM 678 C C . MET A 1 93 ? -3.952 -3.454 -6.633 1.00 97.62 93 MET A C 1
ATOM 680 O O . MET A 1 93 ? -4.905 -2.734 -6.330 1.00 97.62 93 MET A O 1
ATOM 684 N N . ALA A 1 94 ? -4.053 -4.762 -6.795 1.00 97.94 94 ALA A N 1
ATOM 685 C CA . ALA A 1 94 ? -5.231 -5.526 -6.436 1.00 97.94 94 ALA A CA 1
ATOM 686 C C . ALA A 1 94 ? -4.762 -6.849 -5.844 1.00 97.94 94 ALA A C 1
ATOM 688 O O . ALA A 1 94 ? -3.750 -7.389 -6.284 1.00 97.94 94 ALA A O 1
ATOM 689 N N . PHE A 1 95 ? -5.504 -7.350 -4.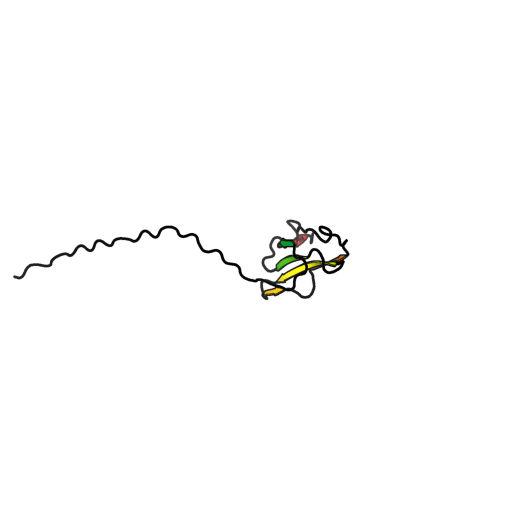866 1.00 98.56 95 PHE A N 1
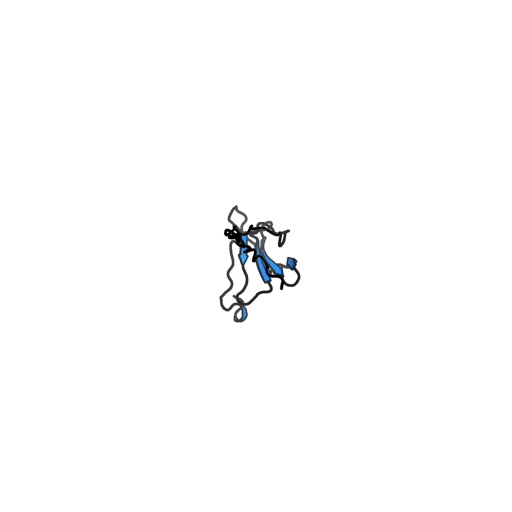ATOM 690 C CA . PHE A 1 95 ? -5.373 -8.727 -4.426 1.00 98.56 95 PHE A CA 1
ATOM 691 C C . PHE A 1 95 ? -6.317 -9.596 -5.243 1.00 98.56 95 PHE A C 1
ATOM 693 O O . PHE A 1 95 ? -7.461 -9.214 -5.516 1.00 98.56 95 PHE A O 1
ATOM 700 N N . HIS A 1 96 ? -5.857 -10.783 -5.608 1.00 98.38 96 HIS A N 1
ATOM 701 C CA . HIS A 1 96 ? -6.724 -11.827 -6.111 1.00 98.38 96 HIS A CA 1
ATOM 702 C C . HIS A 1 96 ? -7.783 -12.168 -5.042 1.00 98.38 96 HIS A C 1
ATOM 704 O O . HIS A 1 96 ? -7.456 -12.212 -3.854 1.00 98.38 96 HIS A O 1
ATOM 710 N N . PRO A 1 97 ? -9.042 -12.472 -5.420 1.00 98.12 97 PRO A N 1
ATOM 711 C CA . PRO A 1 97 ? -10.088 -12.840 -4.455 1.00 98.12 97 PRO A CA 1
ATOM 712 C C . PRO A 1 97 ? -9.704 -14.003 -3.523 1.00 98.12 97 PRO A C 1
ATOM 714 O O . PRO A 1 97 ? -10.165 -14.079 -2.393 1.00 98.12 97 PRO A O 1
ATOM 717 N N . ASP A 1 98 ? -8.830 -14.882 -4.016 1.00 97.81 98 ASP A N 1
ATOM 718 C CA . ASP A 1 98 ? -8.286 -16.063 -3.329 1.00 97.81 98 ASP A CA 1
ATOM 719 C C . ASP A 1 98 ? -6.833 -15.875 -2.830 1.00 97.81 98 ASP A C 1
ATOM 721 O O . ASP A 1 98 ? -6.054 -16.826 -2.750 1.00 97.81 98 ASP A O 1
ATOM 725 N N . TYR A 1 99 ? -6.429 -14.631 -2.539 1.00 97.94 99 TYR A N 1
ATOM 726 C CA . TYR A 1 99 ? -5.058 -14.282 -2.137 1.00 97.94 99 TYR A CA 1
ATOM 727 C C . TYR A 1 99 ? -4.526 -15.136 -0.980 1.00 97.94 99 TYR A C 1
ATOM 729 O O . TYR A 1 99 ? -3.362 -15.530 -0.994 1.00 97.94 99 TYR A O 1
ATOM 737 N N . ALA A 1 100 ? -5.377 -15.479 -0.009 1.00 96.50 100 ALA A N 1
ATOM 738 C CA . ALA A 1 100 ? -4.991 -16.304 1.135 1.00 96.50 100 ALA A CA 1
ATOM 739 C C . ALA A 1 100 ? -4.429 -17.680 0.728 1.00 96.50 100 ALA A C 1
ATOM 741 O O . ALA A 1 100 ? -3.556 -18.209 1.412 1.00 96.50 100 ALA A O 1
ATOM 742 N N . ASN A 1 101 ? -4.896 -18.237 -0.393 1.00 97.62 101 ASN A N 1
ATOM 743 C CA . ASN A 1 101 ? -4.471 -19.551 -0.870 1.00 97.62 101 ASN A CA 1
ATOM 744 C C . ASN A 1 101 ? -3.426 -19.474 -1.989 1.00 97.62 101 ASN A C 1
ATOM 746 O O . ASN A 1 101 ? -2.663 -20.422 -2.171 1.00 97.62 101 ASN A O 1
ATOM 750 N N . ASN A 1 102 ? -3.380 -18.375 -2.751 1.00 97.31 102 ASN A N 1
ATOM 751 C CA . ASN A 1 102 ? -2.552 -18.300 -3.957 1.00 97.31 102 ASN A CA 1
ATOM 752 C C . ASN A 1 102 ? -1.499 -17.180 -3.980 1.00 97.31 102 ASN A C 1
ATOM 754 O O . ASN A 1 102 ? -0.635 -17.201 -4.859 1.00 97.31 102 ASN A O 1
ATOM 758 N N . GLY A 1 103 ? -1.548 -16.232 -3.042 1.00 94.50 103 GLY A N 1
ATOM 759 C CA . GLY A 1 103 ? -0.582 -15.141 -2.915 1.00 94.50 103 GLY A CA 1
ATOM 760 C C . GLY A 1 103 ? -0.536 -14.155 -4.089 1.00 94.50 103 GLY A C 1
ATOM 761 O O . GLY A 1 103 ? 0.506 -13.532 -4.289 1.00 94.50 103 GLY A O 1
ATOM 762 N N . LYS A 1 104 ? -1.608 -14.036 -4.886 1.00 90.81 104 LYS A N 1
ATOM 763 C CA . LYS A 1 104 ? -1.664 -13.181 -6.088 1.00 90.81 104 LYS A CA 1
ATOM 764 C C . LYS A 1 104 ? -2.367 -11.847 -5.898 1.00 90.81 104 LYS A C 1
ATOM 766 O O . LYS A 1 104 ? -3.370 -11.797 -5.160 1.00 90.81 104 LYS A O 1
#

Sequence (104 aa):
MNRTLCAVIMVAAGTLAHGGTAPLGTELVTSGLARPLYVTHAPGDFDRIFIVEQRSGSTGRIRIFDLNTNTLLPTPFLSVSVSTGSEQGLLGMAFHPDYANNGK

Foldseek 3Di:
DDDDDDDDDDDPPDPPPDDDDDDDDDDCLDDPAAQWDDWDDAAPDPFWIWIWHQDDPQKTFIWIQGNVVSDTDPDTPDIDGWDDDDCTGDNDDDADNPCVPPVD

pLDDT: mean 88.85, std 17.33, range [35.31, 98.81]